Protein AF-A0A7R9MF78-F1 (afdb_monomer_lite)

Radius of gyration: 22.11 Å; chains: 1; bounding box: 46×35×74 Å

Organism: NCBI:txid334625

pLDDT: mean 75.25, std 13.03, range [42.34, 91.62]

Secondary structure (DSSP, 8-state):
-HHHHHHHHHHHHHHHHHHH----S----SHHHHHHHHHTTS-EEEEETT-HHHHHHHS--SHHHHHHHHHPEEES-HHHHHHHHHH-SS-EEE---HHHHHHHHHHH--TT-PPPPS-TTT-S-----PPP--TT-TTHHHHHHHHHHHH-

Sequence (152 aa):
MLVCIVLTASYGGAFYADITRPVELGRIHTLHDLNGAQKEGKITVFGIIGGIYYNMIKESRTGVTQEIGHSMQSVDSFINAISLLKKSAKPLAFILTKEVLAYSLHRYGIRGYYIPDNTVDSIFTLNYVAIPMPNDFPYKHEFNKLYIKMLF

Structure (mmCIF, N/CA/C/O backbone):
data_AF-A0A7R9MF78-F1
#
_entry.id   AF-A0A7R9MF78-F1
#
loop_
_atom_site.group_PDB
_atom_site.id
_atom_site.type_symbol
_atom_site.label_atom_id
_atom_site.label_alt_id
_atom_site.label_comp_id
_atom_site.label_asym_id
_atom_site.label_entity_id
_atom_site.label_seq_id
_atom_site.pdbx_PDB_ins_code
_atom_site.Cartn_x
_atom_site.Cartn_y
_atom_site.Cartn_z
_atom_site.occupancy
_atom_site.B_iso_or_equiv
_atom_site.auth_seq_id
_atom_site.auth_comp_id
_atom_site.auth_asym_id
_atom_site.auth_atom_id
_atom_site.pdbx_PDB_model_num
ATOM 1 N N . MET A 1 1 ? -20.265 -20.133 48.147 1.00 73.62 1 MET A N 1
ATOM 2 C CA . MET A 1 1 ? -19.841 -20.886 46.942 1.00 73.62 1 MET A CA 1
ATOM 3 C C . MET A 1 1 ? -20.547 -20.403 45.678 1.00 73.62 1 MET A C 1
ATOM 5 O O . MET A 1 1 ? -19.856 -19.982 44.763 1.00 73.62 1 MET A O 1
ATOM 9 N N . LEU A 1 2 ? -21.887 -20.376 45.641 1.00 81.94 2 LEU A N 1
ATOM 10 C CA . LEU A 1 2 ? -22.668 -19.941 44.467 1.00 81.94 2 LEU A CA 1
ATOM 11 C C . LEU A 1 2 ? -22.271 -18.543 43.943 1.00 81.94 2 LEU A C 1
ATOM 13 O O . LEU A 1 2 ? -22.071 -18.357 42.750 1.00 81.94 2 LEU A O 1
ATOM 17 N N . VAL A 1 3 ? -22.070 -17.582 44.851 1.00 84.38 3 VAL A N 1
ATOM 18 C CA . VAL A 1 3 ? -21.690 -16.195 44.518 1.00 84.38 3 VAL A CA 1
ATOM 19 C C . VAL A 1 3 ? -20.335 -16.113 43.800 1.00 84.38 3 VAL A C 1
ATOM 21 O O . VAL A 1 3 ? -20.196 -15.370 42.834 1.00 84.38 3 VAL A O 1
ATOM 24 N N . CYS A 1 4 ? -19.348 -16.917 44.212 1.00 80.81 4 CYS A N 1
ATOM 25 C CA . CYS A 1 4 ? -18.036 -16.961 43.559 1.00 80.81 4 CYS A CA 1
ATOM 26 C C . CYS A 1 4 ? -18.128 -17.534 42.141 1.00 80.81 4 CYS A C 1
ATOM 28 O O . CYS A 1 4 ? -17.469 -17.028 41.239 1.00 80.81 4 CYS A O 1
ATOM 30 N N . ILE A 1 5 ? -18.966 -18.552 41.926 1.00 88.06 5 ILE A N 1
ATOM 31 C CA . ILE A 1 5 ? -19.165 -19.156 40.601 1.00 88.06 5 ILE A CA 1
ATOM 32 C C . ILE A 1 5 ? -19.801 -18.140 39.646 1.00 88.06 5 ILE A C 1
ATOM 34 O O . ILE A 1 5 ? -19.308 -17.961 38.536 1.00 88.06 5 ILE A O 1
ATOM 38 N N . VAL A 1 6 ? -20.833 -17.420 40.099 1.00 84.88 6 VAL A N 1
ATOM 39 C CA . VAL A 1 6 ? -21.504 -16.385 39.294 1.00 84.88 6 VAL A CA 1
ATOM 40 C C . VAL A 1 6 ? -20.545 -15.248 38.941 1.00 84.88 6 VAL A C 1
ATOM 42 O O . VAL A 1 6 ? -20.479 -14.850 37.783 1.00 84.88 6 VAL A O 1
ATOM 45 N N . LEU A 1 7 ? -19.745 -14.763 39.896 1.00 86.00 7 LEU A N 1
ATOM 46 C CA . LEU A 1 7 ? -18.753 -13.716 39.627 1.00 86.00 7 LEU A CA 1
ATOM 47 C C . LEU A 1 7 ? -17.686 -14.168 38.624 1.00 86.00 7 LEU A C 1
ATOM 49 O O . LEU A 1 7 ? -17.334 -13.407 37.726 1.00 86.00 7 LEU A O 1
ATOM 53 N N . THR A 1 8 ? -17.211 -15.410 38.737 1.00 86.19 8 THR A N 1
ATOM 54 C CA . THR A 1 8 ? -16.190 -15.957 37.830 1.00 86.19 8 THR A CA 1
ATOM 55 C C . THR A 1 8 ? -16.745 -16.140 36.416 1.00 86.19 8 THR A C 1
ATOM 57 O O . THR A 1 8 ? -16.070 -15.807 35.445 1.00 86.19 8 THR A O 1
ATOM 60 N N . ALA A 1 9 ? -17.993 -16.603 36.288 1.00 84.50 9 ALA A N 1
ATOM 61 C CA . ALA A 1 9 ? -18.673 -16.738 35.002 1.00 84.50 9 ALA A CA 1
ATOM 62 C C . ALA A 1 9 ? -18.919 -15.374 34.337 1.00 84.50 9 ALA A C 1
ATOM 64 O O . ALA A 1 9 ? -18.661 -15.223 33.145 1.00 84.50 9 ALA A O 1
ATOM 65 N N . SER A 1 10 ? -19.342 -14.365 35.104 1.00 84.50 10 SER A N 1
ATOM 66 C CA . SER A 1 10 ? -19.541 -13.001 34.597 1.00 84.50 10 SER A CA 1
ATOM 67 C C . SER A 1 10 ? -18.231 -12.353 34.146 1.00 84.50 10 SER A C 1
ATOM 69 O O . SER A 1 10 ? -18.184 -11.748 33.077 1.00 84.50 10 SER A O 1
ATOM 71 N N . TYR A 1 11 ? -17.152 -12.512 34.920 1.00 87.06 11 TYR A N 1
ATOM 72 C CA . TYR A 1 11 ? -15.836 -11.980 34.556 1.00 87.06 11 TYR A CA 1
ATOM 73 C C . TYR A 1 11 ? -15.251 -12.707 33.342 1.00 87.06 11 TYR A C 1
ATOM 75 O O . TYR A 1 11 ? -14.704 -12.074 32.444 1.00 87.06 11 TYR A O 1
ATOM 83 N N . GLY A 1 12 ? -15.430 -14.030 33.276 1.00 84.31 12 GLY A N 1
ATOM 84 C CA . GLY A 1 12 ? -15.080 -14.831 32.108 1.00 84.31 12 GLY A CA 1
ATOM 85 C C . GLY A 1 12 ? -15.851 -14.390 30.867 1.00 84.31 12 GLY A C 1
ATOM 86 O O . GLY A 1 12 ? -15.242 -14.201 29.824 1.00 84.31 12 GLY A O 1
ATOM 87 N N . GLY A 1 13 ? -17.160 -14.155 30.978 1.00 81.75 13 GLY A N 1
ATOM 88 C CA . GLY A 1 13 ? -17.993 -13.669 29.876 1.00 81.75 13 GLY A CA 1
ATOM 89 C C . GLY A 1 13 ? -17.576 -12.287 29.371 1.00 81.75 13 GLY A C 1
ATOM 90 O O . GLY A 1 13 ? -17.456 -12.097 28.165 1.00 81.75 13 GLY A O 1
ATOM 91 N N . ALA A 1 14 ? -17.290 -11.348 30.278 1.00 80.38 14 ALA A N 1
ATOM 92 C CA . ALA A 1 14 ? -16.783 -10.022 29.920 1.00 80.38 14 ALA A CA 1
ATOM 93 C C . ALA A 1 14 ? -15.402 -10.102 29.251 1.00 80.38 14 ALA A C 1
ATOM 95 O O . ALA A 1 14 ? -15.183 -9.490 28.211 1.00 80.38 14 ALA A O 1
ATOM 96 N N . PHE A 1 15 ? -14.503 -10.926 29.793 1.00 77.69 15 PHE A N 1
ATOM 97 C CA . PHE A 1 15 ? -13.196 -11.171 29.195 1.00 77.69 15 PHE A CA 1
ATOM 98 C C . PHE A 1 15 ? -13.338 -11.795 27.802 1.00 77.69 15 PHE A C 1
ATOM 100 O O . PHE A 1 15 ? -12.789 -11.268 26.845 1.00 77.69 15 PHE A O 1
ATOM 107 N N . TYR A 1 16 ? -14.137 -12.854 27.637 1.00 78.44 16 TYR A N 1
ATOM 108 C CA . TYR A 1 16 ? -14.395 -13.453 26.325 1.00 78.44 16 TYR A CA 1
ATOM 109 C C . TYR A 1 16 ? -15.010 -12.458 25.342 1.00 78.44 16 TYR A C 1
ATOM 111 O O . TYR A 1 16 ? -14.606 -12.453 24.182 1.00 78.44 16 TYR A O 1
ATOM 119 N N . ALA A 1 17 ? -15.929 -11.598 25.778 1.00 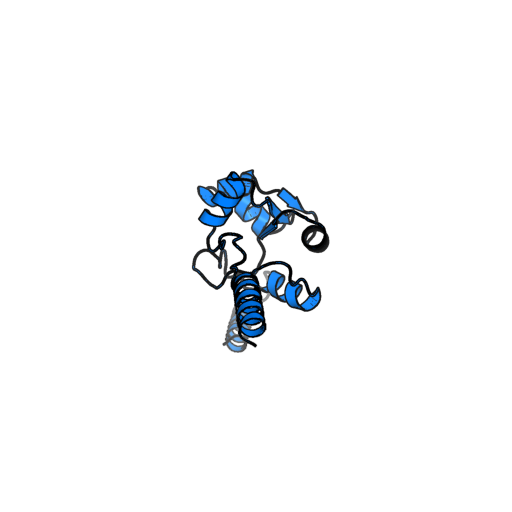75.31 17 ALA A N 1
ATOM 120 C CA . ALA A 1 17 ? -16.484 -10.541 24.938 1.00 75.31 17 ALA A CA 1
ATOM 121 C C . ALA A 1 17 ? -15.405 -9.543 24.485 1.00 75.31 17 ALA A C 1
ATOM 123 O O . ALA A 1 17 ? -15.381 -9.174 23.314 1.00 75.31 17 ALA A O 1
ATOM 124 N N . ASP A 1 18 ? -14.470 -9.173 25.363 1.00 72.12 18 ASP A N 1
ATOM 125 C CA . ASP A 1 18 ? -13.362 -8.276 25.021 1.00 72.12 18 ASP A CA 1
ATOM 126 C C . ASP A 1 18 ? -12.353 -8.918 24.059 1.00 72.12 18 ASP A C 1
ATOM 128 O O . ASP A 1 18 ? -11.901 -8.256 23.125 1.00 72.12 18 ASP A O 1
ATOM 132 N N . ILE A 1 19 ? -12.021 -10.207 24.223 1.00 70.31 19 ILE A N 1
ATOM 133 C CA . ILE A 1 19 ? -11.083 -10.898 23.315 1.00 70.31 19 ILE A CA 1
ATOM 134 C C . ILE A 1 19 ? -11.746 -11.205 21.963 1.00 70.31 19 ILE A C 1
ATOM 136 O O . ILE A 1 19 ? -11.075 -11.248 20.933 1.00 70.31 19 ILE A O 1
ATOM 140 N N . THR A 1 20 ? -13.056 -11.471 21.960 1.00 61.16 20 THR A N 1
ATOM 141 C CA . THR A 1 20 ? -13.805 -11.801 20.736 1.00 61.16 20 THR A CA 1
ATOM 142 C C . THR A 1 20 ? -14.309 -10.579 19.998 1.00 61.16 20 THR A C 1
ATOM 144 O O . THR A 1 20 ? -14.759 -10.739 18.863 1.00 61.16 20 THR A O 1
ATOM 147 N N . ARG A 1 21 ? -14.218 -9.377 20.585 1.00 49.41 21 ARG A N 1
ATOM 148 C CA . ARG A 1 21 ? -14.624 -8.142 19.923 1.00 49.41 21 ARG A CA 1
ATOM 149 C C . ARG A 1 21 ? -13.810 -7.994 18.636 1.00 49.41 21 ARG A C 1
ATOM 151 O O . ARG A 1 21 ? -12.606 -7.728 18.706 1.00 49.41 21 ARG A O 1
ATOM 158 N N . PRO A 1 22 ? -14.421 -8.174 17.451 1.00 48.22 22 PRO A N 1
ATOM 159 C CA . PRO A 1 22 ? -13.704 -7.929 16.218 1.00 48.22 22 PRO A CA 1
ATOM 160 C C . PRO A 1 22 ? -13.303 -6.456 16.230 1.00 48.22 22 PRO A C 1
ATOM 162 O O . PRO A 1 22 ? -14.097 -5.591 16.597 1.00 48.22 22 PRO A O 1
ATOM 165 N N . VAL A 1 23 ? -12.056 -6.154 15.872 1.00 49.91 23 VAL A N 1
ATOM 166 C CA . VAL A 1 23 ? -11.646 -4.766 15.661 1.00 49.91 23 VAL A CA 1
ATOM 167 C C . VAL A 1 23 ? -12.457 -4.262 14.466 1.00 49.91 23 VAL A C 1
ATOM 169 O O . VAL A 1 23 ? -12.116 -4.544 13.322 1.00 49.91 23 VAL A O 1
ATOM 172 N N . GLU A 1 24 ? -13.567 -3.570 14.735 1.00 48.97 24 GLU A N 1
ATOM 173 C CA . GLU A 1 24 ? -14.513 -3.025 13.748 1.00 48.97 24 GLU A CA 1
ATOM 174 C C . GLU A 1 24 ? -13.940 -1.815 12.989 1.00 48.97 24 GLU A C 1
ATOM 176 O O . GLU A 1 24 ? -14.640 -0.859 12.655 1.00 48.97 24 GLU A O 1
ATOM 181 N N . LEU A 1 25 ? -12.653 -1.843 12.651 1.00 51.31 25 LEU A N 1
ATOM 182 C CA . LEU A 1 25 ? -12.217 -1.156 11.446 1.00 51.31 25 LEU A CA 1
ATOM 183 C C . LEU A 1 25 ? -12.734 -2.027 10.306 1.00 51.31 25 LEU A C 1
ATOM 185 O O . LEU A 1 25 ? -12.070 -2.992 9.931 1.00 51.31 25 LEU A O 1
ATOM 189 N N . GLY A 1 26 ? -13.973 -1.750 9.872 1.00 55.62 26 GLY A N 1
ATOM 190 C CA . GLY A 1 26 ? -14.675 -2.470 8.807 1.00 55.62 26 GLY A CA 1
ATOM 191 C C . GLY A 1 26 ? -13.677 -2.902 7.745 1.00 55.62 26 GLY A C 1
ATOM 192 O O . GLY A 1 26 ? -12.933 -2.068 7.235 1.00 55.62 26 GLY A O 1
ATOM 193 N N . ARG A 1 27 ? -13.547 -4.217 7.551 1.00 62.00 27 ARG A N 1
ATOM 194 C CA . ARG A 1 27 ? -12.403 -4.786 6.844 1.00 62.00 27 ARG A CA 1
ATOM 195 C C . ARG A 1 27 ? -12.334 -4.192 5.437 1.00 62.00 27 ARG A C 1
ATOM 197 O O . ARG A 1 27 ? -13.177 -4.489 4.599 1.00 62.00 27 ARG A O 1
ATOM 204 N N . ILE A 1 28 ? -11.339 -3.345 5.192 1.00 70.44 28 ILE A N 1
ATOM 205 C CA . ILE A 1 28 ? -11.106 -2.775 3.868 1.00 70.44 28 ILE A CA 1
ATOM 206 C C . ILE A 1 28 ? -10.432 -3.854 3.035 1.00 70.44 28 ILE A C 1
ATOM 208 O O . ILE A 1 28 ? -9.246 -4.144 3.210 1.00 70.44 28 ILE A O 1
ATOM 212 N N . HIS A 1 29 ? -11.219 -4.477 2.167 1.00 69.62 29 HIS A N 1
ATOM 213 C CA . HIS A 1 29 ? -10.762 -5.541 1.278 1.00 69.62 29 HIS A CA 1
ATOM 214 C C . HIS A 1 29 ? -10.656 -5.077 -0.172 1.00 69.62 29 HIS A C 1
ATOM 216 O O . HIS A 1 29 ? -9.899 -5.667 -0.945 1.00 69.62 29 HIS A O 1
ATOM 222 N N . THR A 1 30 ? -11.391 -4.023 -0.529 1.00 76.25 30 THR A N 1
ATOM 223 C CA . THR A 1 30 ? -11.451 -3.469 -1.882 1.00 76.25 30 THR A CA 1
ATOM 224 C C . THR A 1 30 ? -11.159 -1.968 -1.886 1.00 76.25 30 THR A C 1
ATOM 226 O O . THR A 1 30 ? -11.219 -1.284 -0.860 1.00 76.25 30 THR A O 1
ATOM 229 N N . LEU A 1 31 ? -10.878 -1.420 -3.068 1.00 78.31 31 LEU A N 1
ATOM 230 C CA . LEU A 1 31 ? -10.736 0.030 -3.249 1.00 78.31 31 LEU A CA 1
ATOM 231 C C . LEU A 1 31 ? -12.056 0.773 -3.062 1.00 78.31 31 LEU A C 1
ATOM 233 O O . LEU A 1 31 ? -12.050 1.933 -2.662 1.00 78.31 31 LEU A O 1
ATOM 237 N N . HIS A 1 32 ? -13.184 0.113 -3.325 1.00 82.06 32 HIS A N 1
ATOM 238 C CA . HIS A 1 32 ? -14.501 0.670 -3.040 1.00 82.06 32 HIS A CA 1
ATOM 239 C C . HIS A 1 32 ? -14.688 0.888 -1.536 1.00 82.06 32 HIS A C 1
ATOM 241 O O . HIS A 1 32 ? -15.094 1.980 -1.136 1.00 82.06 32 HIS A O 1
ATOM 247 N N . ASP A 1 33 ? -14.311 -0.094 -0.712 1.00 78.38 33 ASP A N 1
ATOM 248 C CA . ASP A 1 33 ? -14.367 0.028 0.751 1.00 78.38 33 ASP A CA 1
ATOM 249 C C . ASP A 1 33 ? -13.421 1.124 1.245 1.00 78.38 33 ASP A C 1
ATOM 251 O O . ASP A 1 33 ? -13.784 1.928 2.104 1.00 78.38 33 ASP A O 1
ATOM 255 N N . LEU A 1 34 ? -12.216 1.190 0.663 1.00 82.50 34 LEU A N 1
ATOM 256 C CA . LEU A 1 34 ? -11.229 2.216 0.991 1.00 82.50 34 LEU A CA 1
ATOM 257 C C . LEU A 1 34 ? -11.760 3.620 0.681 1.00 82.50 34 LEU A C 1
ATOM 259 O O . LEU A 1 34 ? -11.669 4.511 1.523 1.00 82.50 34 LEU A O 1
ATOM 263 N N . ASN A 1 35 ? -12.342 3.809 -0.502 1.00 85.25 35 ASN A N 1
ATOM 264 C CA . ASN A 1 35 ? -12.933 5.076 -0.919 1.00 85.25 35 ASN A CA 1
ATOM 265 C C . ASN A 1 35 ? -14.137 5.458 -0.045 1.00 85.25 35 ASN A C 1
ATOM 267 O O . ASN A 1 35 ? -14.263 6.613 0.355 1.00 85.25 35 ASN A O 1
ATOM 271 N N . GLY A 1 36 ? -14.993 4.495 0.309 1.00 84.56 36 GLY A N 1
ATOM 272 C CA . GLY A 1 36 ? -16.095 4.712 1.250 1.00 84.56 36 GLY A CA 1
ATOM 273 C C . GLY A 1 36 ? -15.589 5.189 2.612 1.00 84.56 36 GLY A C 1
ATOM 274 O O . GLY A 1 36 ? -15.981 6.256 3.086 1.00 84.56 36 GLY A O 1
ATOM 275 N N . ALA A 1 37 ? -14.629 4.466 3.194 1.00 81.62 37 ALA A N 1
ATOM 276 C CA . ALA A 1 37 ? -14.021 4.826 4.473 1.00 81.62 37 ALA A CA 1
ATOM 277 C C . ALA A 1 37 ? -13.289 6.181 4.428 1.00 81.62 37 ALA A C 1
ATOM 279 O O . ALA A 1 37 ? -13.264 6.912 5.424 1.00 81.62 37 ALA A O 1
ATOM 280 N N . GLN A 1 38 ? -12.715 6.538 3.278 1.00 85.00 38 GLN A N 1
ATOM 281 C CA . GLN A 1 38 ? -12.077 7.832 3.058 1.00 85.00 38 GLN A CA 1
ATOM 282 C C . GLN A 1 38 ? -13.099 8.973 2.977 1.00 85.00 38 GLN A C 1
ATOM 284 O O . GLN A 1 38 ? -12.918 9.994 3.641 1.00 85.00 38 GLN A O 1
ATOM 289 N N . LYS A 1 39 ? -14.196 8.800 2.226 1.00 87.50 39 LYS A N 1
ATOM 290 C CA . LYS A 1 39 ? -15.292 9.784 2.132 1.00 87.50 39 LYS A CA 1
ATOM 291 C C . LYS A 1 39 ? -15.974 10.021 3.479 1.00 87.50 39 LYS A C 1
ATOM 293 O O . LYS A 1 39 ? -16.350 11.147 3.787 1.00 87.50 39 LYS A O 1
ATOM 298 N N . GLU A 1 40 ? -16.076 8.983 4.302 1.00 87.12 40 GLU A N 1
ATOM 299 C CA . GLU A 1 40 ? -16.591 9.068 5.673 1.00 87.12 40 GLU A CA 1
ATOM 300 C C . GLU A 1 40 ? -15.594 9.700 6.664 1.00 87.12 40 GLU A C 1
ATOM 302 O O . GLU A 1 40 ? -15.914 9.873 7.840 1.00 87.12 40 GLU A O 1
ATOM 307 N N . GLY A 1 41 ? -14.372 10.026 6.227 1.00 83.44 41 GLY A N 1
ATOM 308 C CA . GLY A 1 41 ? -13.330 10.599 7.080 1.00 83.44 41 GLY A CA 1
ATOM 309 C C . GLY A 1 41 ? -12.778 9.628 8.130 1.00 83.44 41 GLY A C 1
ATOM 310 O O . GLY A 1 41 ? -12.106 10.063 9.071 1.00 83.44 41 GLY A O 1
ATOM 311 N N . LYS A 1 42 ? -13.052 8.323 7.985 1.00 82.44 42 LYS A N 1
ATOM 312 C CA . LYS A 1 42 ? -12.569 7.267 8.886 1.00 82.44 42 LYS A CA 1
ATOM 313 C C . LYS A 1 42 ? -11.101 6.936 8.638 1.00 82.44 42 LYS A C 1
ATOM 315 O O . LYS A 1 42 ? -10.401 6.587 9.587 1.00 82.44 42 LYS A O 1
ATOM 320 N N . ILE A 1 43 ? -10.640 7.053 7.388 1.00 83.94 43 ILE A N 1
ATOM 321 C CA . ILE A 1 43 ? -9.260 6.753 6.981 1.00 83.94 43 ILE A CA 1
ATOM 322 C C . ILE A 1 43 ? -8.697 7.860 6.095 1.00 83.94 43 ILE A C 1
ATOM 324 O O . ILE A 1 43 ? -9.374 8.356 5.197 1.00 83.94 43 ILE A O 1
ATOM 328 N N . THR A 1 44 ? -7.424 8.193 6.303 1.00 85.44 44 THR A N 1
ATOM 329 C CA . THR A 1 44 ? -6.660 9.029 5.369 1.00 85.44 44 THR A CA 1
ATOM 330 C C . THR A 1 44 ? -5.739 8.159 4.520 1.00 85.44 44 THR A C 1
ATOM 332 O O . THR A 1 44 ? -4.940 7.387 5.056 1.00 85.44 44 THR A O 1
ATOM 335 N N . VAL A 1 45 ? -5.835 8.299 3.196 1.00 88.38 45 VAL A N 1
ATOM 336 C CA . VAL A 1 45 ? -4.988 7.580 2.236 1.00 88.38 45 VAL A CA 1
ATOM 337 C C . VAL A 1 45 ? -3.751 8.408 1.907 1.00 88.38 45 VAL A C 1
ATOM 339 O O . VAL A 1 45 ? -3.852 9.594 1.585 1.00 88.38 45 VAL A O 1
ATOM 342 N N . PHE A 1 46 ? -2.591 7.763 1.949 1.00 89.12 46 PHE A N 1
ATOM 343 C CA . PHE A 1 46 ? -1.298 8.344 1.628 1.00 89.12 46 PHE A CA 1
ATOM 344 C C . PHE A 1 46 ? -0.607 7.591 0.490 1.00 89.12 46 PHE A C 1
ATOM 346 O O . PHE A 1 46 ? -0.644 6.360 0.415 1.00 89.12 46 PHE A O 1
ATOM 353 N N . GLY A 1 47 ? 0.109 8.336 -0.348 1.00 87.00 47 GLY A N 1
ATOM 354 C CA . GLY A 1 47 ? 1.054 7.782 -1.313 1.00 87.00 47 GLY A CA 1
ATOM 355 C C . GLY A 1 47 ? 2.384 8.532 -1.293 1.00 87.00 47 GLY A C 1
ATOM 356 O O . GLY A 1 47 ? 2.471 9.674 -0.839 1.00 87.00 47 GLY A O 1
ATOM 357 N N . ILE A 1 48 ? 3.439 7.863 -1.752 1.00 89.88 48 ILE A N 1
ATOM 358 C CA . ILE A 1 48 ? 4.794 8.422 -1.758 1.00 89.88 48 ILE A CA 1
ATOM 359 C C . ILE A 1 48 ? 4.986 9.271 -3.013 1.00 89.88 48 ILE A C 1
ATOM 361 O O . ILE A 1 48 ? 4.761 8.777 -4.117 1.00 89.88 48 ILE A O 1
ATOM 365 N N . ILE A 1 49 ? 5.423 10.522 -2.852 1.00 88.25 49 ILE A N 1
ATOM 366 C CA . ILE A 1 49 ? 5.678 11.437 -3.974 1.00 88.25 49 ILE A CA 1
ATOM 367 C C . ILE A 1 49 ? 6.694 10.809 -4.931 1.00 88.25 49 ILE A C 1
ATOM 369 O O . ILE A 1 49 ? 7.731 10.305 -4.507 1.00 88.25 49 ILE A O 1
ATOM 373 N N . GLY A 1 50 ? 6.383 10.820 -6.229 1.00 84.31 50 GLY A N 1
ATOM 374 C CA . GLY A 1 50 ? 7.226 10.208 -7.260 1.00 84.31 50 GLY A CA 1
ATOM 375 C C . GLY A 1 50 ? 7.198 8.675 -7.276 1.00 84.31 50 GLY A C 1
ATOM 376 O O . GLY A 1 50 ? 7.847 8.063 -8.121 1.00 84.31 50 GLY A O 1
ATOM 377 N N . GLY A 1 51 ? 6.439 8.035 -6.381 1.00 82.94 51 GLY A N 1
ATOM 378 C CA . GLY A 1 51 ? 6.199 6.599 -6.414 1.00 82.94 51 GLY A CA 1
ATOM 379 C C . GLY A 1 51 ? 5.260 6.212 -7.556 1.00 82.94 51 GLY A C 1
ATOM 380 O O . GLY A 1 51 ? 4.276 6.902 -7.823 1.00 82.94 51 GLY A O 1
ATOM 381 N N . ILE A 1 52 ? 5.522 5.062 -8.185 1.00 84.12 52 ILE A N 1
ATOM 382 C CA . ILE A 1 52 ? 4.731 4.544 -9.317 1.00 84.12 52 ILE A CA 1
ATOM 383 C C . ILE A 1 52 ? 3.234 4.508 -8.975 1.00 84.12 52 ILE A C 1
ATOM 385 O O . ILE A 1 52 ? 2.419 5.001 -9.742 1.00 84.12 52 ILE A O 1
ATOM 389 N N . TYR A 1 53 ? 2.873 4.000 -7.794 1.00 82.62 53 TYR A N 1
ATOM 390 C CA . TYR A 1 53 ? 1.478 3.911 -7.351 1.00 82.62 53 TYR A CA 1
ATOM 391 C C . TYR A 1 53 ? 0.823 5.261 -7.088 1.00 82.62 53 TYR A C 1
ATOM 393 O O . TYR A 1 53 ? -0.356 5.435 -7.382 1.00 82.62 53 TYR A O 1
ATOM 401 N N . TYR A 1 54 ? 1.578 6.221 -6.551 1.00 87.56 54 TYR A N 1
ATOM 402 C CA . TYR A 1 54 ? 1.061 7.564 -6.320 1.00 87.56 54 TYR A CA 1
ATOM 403 C C . TYR A 1 54 ? 0.684 8.219 -7.651 1.00 87.56 54 TYR A C 1
ATOM 405 O O . TYR A 1 54 ? -0.439 8.698 -7.797 1.00 87.56 54 TYR A O 1
ATOM 413 N N . ASN A 1 55 ? 1.588 8.158 -8.634 1.00 88.06 55 ASN A N 1
ATOM 414 C CA . ASN A 1 55 ? 1.345 8.698 -9.971 1.00 88.06 55 ASN A CA 1
ATOM 415 C C . ASN A 1 55 ? 0.214 7.938 -10.671 1.00 88.06 55 ASN A C 1
ATOM 417 O O . ASN A 1 55 ? -0.729 8.556 -11.147 1.00 88.06 55 ASN A O 1
ATOM 421 N N . MET A 1 56 ? 0.242 6.602 -10.641 1.00 85.62 56 MET A N 1
ATOM 422 C CA . MET A 1 56 ? -0.769 5.760 -11.286 1.00 85.62 56 MET A CA 1
ATOM 423 C C . MET A 1 56 ? -2.183 6.045 -10.773 1.00 85.62 56 MET A C 1
ATOM 425 O O . MET A 1 56 ? -3.123 6.089 -11.559 1.00 85.62 56 MET A O 1
ATOM 429 N N . ILE A 1 57 ? -2.348 6.267 -9.466 1.00 87.00 57 ILE A N 1
ATOM 430 C CA . ILE A 1 57 ? -3.653 6.584 -8.872 1.00 87.00 57 ILE A CA 1
ATOM 431 C C . ILE A 1 57 ? -4.055 8.032 -9.167 1.00 87.00 57 ILE A C 1
ATOM 433 O O . ILE A 1 57 ? -5.213 8.278 -9.493 1.00 87.00 57 ILE A O 1
ATOM 437 N N . LYS A 1 58 ? -3.117 8.987 -9.099 1.00 87.50 58 LYS A N 1
ATOM 438 C CA . LYS A 1 58 ? -3.379 10.402 -9.423 1.00 87.50 58 LYS A CA 1
ATOM 439 C C . LYS A 1 58 ? -3.745 10.621 -10.893 1.00 87.50 58 LYS A C 1
ATOM 441 O O . LYS A 1 58 ? -4.563 11.488 -11.182 1.00 87.50 58 LYS A O 1
ATOM 446 N N . GLU A 1 59 ? -3.146 9.859 -11.800 1.00 88.88 59 GLU A N 1
ATOM 447 C CA . GLU A 1 59 ? -3.372 9.944 -13.250 1.00 88.88 59 GLU A CA 1
ATOM 448 C C . GLU A 1 59 ? -4.530 9.054 -13.724 1.00 88.88 59 GLU A C 1
ATOM 450 O O . GLU A 1 59 ? -4.964 9.139 -14.877 1.00 88.88 59 GLU A O 1
ATOM 455 N N . SER A 1 60 ? -5.045 8.198 -12.839 1.00 85.94 60 SER A N 1
ATOM 456 C CA . SER A 1 60 ? -6.139 7.291 -13.147 1.00 85.94 60 SER A CA 1
ATOM 457 C C . SER A 1 60 ? -7.412 8.053 -13.525 1.00 85.94 60 SER A C 1
ATOM 459 O O . SER A 1 60 ? -7.818 8.999 -12.853 1.00 85.94 60 SER A O 1
ATOM 461 N N . ARG A 1 61 ? -8.078 7.596 -14.592 1.00 84.81 61 ARG A N 1
ATOM 462 C CA . ARG A 1 61 ? -9.385 8.111 -15.049 1.00 84.81 61 ARG A CA 1
ATOM 463 C C . ARG A 1 61 ? -10.547 7.181 -14.702 1.00 84.81 61 ARG A C 1
ATOM 465 O O . ARG A 1 61 ? -11.664 7.385 -15.169 1.00 84.81 61 ARG A O 1
ATOM 472 N N . THR A 1 62 ? -10.284 6.115 -13.951 1.00 76.25 62 THR A N 1
ATOM 473 C CA . THR A 1 62 ? -11.310 5.155 -13.539 1.00 76.25 62 THR A CA 1
ATOM 474 C C . THR A 1 62 ? -11.931 5.616 -12.222 1.00 76.25 62 THR A C 1
ATOM 476 O O . THR A 1 62 ? -11.213 5.988 -11.302 1.00 76.25 62 THR A O 1
ATOM 479 N N . GLY A 1 63 ? -13.266 5.623 -12.134 1.00 84.38 63 GLY A N 1
ATOM 480 C CA . GLY A 1 63 ? -14.025 6.387 -11.128 1.00 84.38 63 GLY A CA 1
ATOM 481 C C . GLY A 1 63 ? -13.472 6.346 -9.696 1.00 84.38 63 GLY A C 1
ATOM 482 O O . GLY A 1 63 ? -13.042 7.369 -9.176 1.00 84.38 63 GLY A O 1
ATOM 483 N N . VAL A 1 64 ? -13.429 5.169 -9.063 1.00 83.88 64 VAL A N 1
ATOM 484 C CA . VAL A 1 64 ? -13.015 5.038 -7.649 1.00 83.88 64 VAL A CA 1
ATOM 485 C C . VAL A 1 64 ? -11.557 5.424 -7.421 1.00 83.88 64 VAL A C 1
ATOM 487 O O . VAL A 1 64 ? -11.229 6.081 -6.439 1.00 83.88 64 VAL A O 1
ATOM 490 N N . THR A 1 65 ? -10.665 5.031 -8.323 1.00 84.75 65 THR A N 1
ATOM 491 C CA . THR A 1 65 ? -9.230 5.302 -8.192 1.00 84.75 65 THR A CA 1
ATOM 492 C C . THR A 1 65 ? -8.922 6.773 -8.428 1.00 84.75 65 THR A C 1
ATOM 494 O O . THR A 1 65 ? -8.064 7.320 -7.741 1.00 84.75 65 THR A O 1
ATOM 497 N N . GLN A 1 66 ? -9.666 7.435 -9.317 1.00 88.31 66 GLN A N 1
ATOM 498 C CA . GLN A 1 66 ? -9.606 8.881 -9.496 1.00 88.31 66 GLN A CA 1
ATOM 499 C C . GLN A 1 66 ? -10.062 9.619 -8.225 1.00 88.31 66 GLN A C 1
ATOM 501 O O . GLN A 1 66 ? -9.400 10.557 -7.780 1.00 88.31 66 GLN A O 1
ATOM 506 N N . GLU A 1 67 ? -11.163 9.189 -7.604 1.00 88.38 67 GLU A N 1
ATOM 507 C CA . GLU A 1 67 ? -11.666 9.784 -6.357 1.00 88.38 67 GLU A CA 1
ATOM 508 C C . GLU A 1 67 ? -10.680 9.621 -5.189 1.00 88.38 67 GLU A C 1
ATOM 510 O O . GLU A 1 67 ? -10.383 10.596 -4.484 1.00 88.38 67 GLU A O 1
ATOM 515 N N . ILE A 1 68 ? -10.111 8.419 -5.031 1.00 87.69 68 ILE A N 1
ATOM 516 C CA . ILE A 1 68 ? -9.020 8.165 -4.079 1.00 87.69 68 ILE A CA 1
ATOM 517 C C . ILE A 1 68 ? -7.838 9.075 -4.416 1.00 87.69 68 ILE A C 1
ATOM 519 O O . ILE A 1 68 ? -7.302 9.741 -3.536 1.00 87.69 68 ILE A O 1
ATOM 523 N N . GLY A 1 69 ? -7.458 9.171 -5.691 1.00 88.38 69 GLY A N 1
ATOM 524 C CA . GLY A 1 69 ? -6.371 10.025 -6.157 1.00 88.38 69 GLY A CA 1
ATOM 525 C C . GLY A 1 69 ? -6.562 11.489 -5.783 1.00 88.38 69 GLY A C 1
ATOM 526 O O . GLY A 1 69 ? -5.632 12.109 -5.268 1.00 88.38 69 GLY A O 1
ATOM 527 N N . HIS A 1 70 ? -7.755 12.053 -5.958 1.00 90.31 70 HIS A N 1
ATOM 528 C CA . HIS A 1 70 ? -8.034 13.446 -5.597 1.00 90.31 70 HIS A CA 1
ATOM 529 C C . HIS A 1 70 ? -7.890 13.719 -4.098 1.00 90.31 70 HIS A C 1
ATOM 531 O O . HIS A 1 70 ? -7.389 14.776 -3.714 1.00 90.31 70 HIS A O 1
ATOM 537 N N . SER A 1 71 ? -8.273 12.758 -3.264 1.00 89.56 71 SER A N 1
ATOM 538 C CA . SER A 1 71 ? -8.281 12.884 -1.804 1.00 89.56 71 SER A CA 1
ATOM 539 C C . SER A 1 71 ? -7.026 12.313 -1.124 1.00 89.56 71 SER A C 1
ATOM 541 O O . SER A 1 71 ? -6.827 12.505 0.077 1.00 89.56 71 SER A O 1
ATOM 543 N N . MET A 1 72 ? -6.158 11.637 -1.882 1.00 90.38 72 MET A N 1
ATOM 544 C CA . MET A 1 72 ? -4.904 11.059 -1.407 1.00 90.38 72 MET A CA 1
ATOM 545 C C . MET A 1 72 ? -3.886 12.148 -1.068 1.00 90.38 72 MET A C 1
ATOM 547 O O . MET A 1 72 ? -3.552 13.011 -1.894 1.00 90.38 72 MET A O 1
ATOM 551 N N . GLN A 1 73 ? -3.346 12.043 0.143 1.00 91.62 73 GLN A N 1
ATOM 552 C CA . GLN A 1 73 ? -2.266 12.880 0.643 1.00 91.62 73 GLN A CA 1
ATOM 553 C C . GLN A 1 73 ? -0.904 12.316 0.236 1.00 91.62 73 GLN A C 1
ATOM 555 O O . GLN A 1 73 ? -0.737 11.126 -0.036 1.00 91.62 73 GLN A O 1
ATOM 560 N N . SER A 1 74 ? 0.086 13.192 0.176 1.00 91.38 74 SER A N 1
ATOM 561 C CA . SER A 1 74 ? 1.439 12.851 -0.236 1.00 91.38 74 SER A CA 1
ATOM 562 C C . SER A 1 74 ? 2.389 12.753 0.951 1.00 91.38 74 SER A C 1
ATOM 564 O O . SER A 1 74 ? 2.283 13.527 1.901 1.00 91.38 74 SER A O 1
ATOM 566 N N . VAL A 1 75 ? 3.350 11.836 0.867 1.00 91.44 75 VAL A N 1
ATOM 567 C CA . VAL A 1 75 ? 4.467 11.715 1.812 1.00 91.44 75 VAL A CA 1
ATOM 568 C C . VAL A 1 75 ? 5.777 11.654 1.037 1.00 91.44 75 VAL A C 1
ATOM 570 O O . VAL A 1 75 ? 5.860 10.982 0.013 1.00 91.44 75 VAL A O 1
ATOM 573 N N . ASP A 1 76 ? 6.816 12.318 1.538 1.00 90.25 76 ASP A N 1
ATOM 574 C CA . ASP A 1 76 ? 8.097 12.424 0.823 1.00 90.25 76 ASP A CA 1
ATOM 575 C C . ASP A 1 76 ? 8.852 11.095 0.734 1.00 90.25 76 ASP A C 1
ATOM 577 O O . ASP A 1 76 ? 9.590 10.844 -0.213 1.00 90.25 76 ASP A O 1
ATOM 581 N N . SER A 1 77 ? 8.713 10.239 1.748 1.00 87.94 77 SER A N 1
ATOM 582 C CA . SER A 1 77 ? 9.466 8.993 1.825 1.00 87.94 77 SER A CA 1
ATOM 583 C C . SER A 1 77 ? 8.729 7.898 2.580 1.00 87.94 77 SER A C 1
ATOM 585 O O . SER A 1 77 ? 7.878 8.141 3.440 1.00 87.94 77 SER A O 1
ATOM 587 N N . PHE A 1 78 ? 9.135 6.661 2.311 1.00 83.81 78 PHE A N 1
ATOM 588 C CA . PHE A 1 78 ? 8.640 5.491 3.026 1.00 83.81 78 PHE A CA 1
ATOM 589 C C . PHE A 1 78 ? 8.958 5.525 4.532 1.00 83.81 78 PHE A C 1
ATOM 591 O O . PHE A 1 78 ? 8.159 5.090 5.359 1.00 83.81 78 PHE A O 1
ATOM 598 N N . ILE A 1 79 ? 10.103 6.094 4.916 1.00 85.31 79 ILE A N 1
ATOM 599 C CA . ILE A 1 79 ? 10.495 6.234 6.327 1.00 85.31 79 ILE A CA 1
ATOM 600 C C . ILE A 1 79 ? 9.555 7.210 7.049 1.00 85.31 79 ILE A C 1
ATOM 602 O O . ILE A 1 79 ? 9.129 6.955 8.182 1.00 85.31 79 ILE A O 1
ATOM 606 N N . ASN A 1 80 ? 9.176 8.299 6.378 1.00 86.88 80 ASN A N 1
ATOM 607 C CA . ASN A 1 80 ? 8.202 9.252 6.904 1.00 86.88 80 ASN A CA 1
ATOM 608 C C . ASN A 1 80 ? 6.811 8.614 7.002 1.00 86.88 80 ASN A C 1
ATOM 610 O O . ASN A 1 80 ? 6.141 8.782 8.018 1.00 86.88 80 ASN A O 1
ATOM 614 N N . ALA A 1 81 ? 6.419 7.802 6.015 1.00 83.62 81 ALA A N 1
ATOM 615 C CA . ALA A 1 81 ? 5.172 7.036 6.043 1.00 83.62 81 ALA A CA 1
ATOM 616 C C . ALA A 1 81 ? 5.096 6.098 7.262 1.00 83.62 81 ALA A C 1
ATOM 618 O O . ALA A 1 81 ? 4.114 6.106 8.004 1.00 83.62 81 ALA A O 1
ATOM 619 N N . ILE A 1 82 ? 6.171 5.359 7.543 1.00 82.19 82 ILE A N 1
ATOM 620 C CA . ILE A 1 82 ? 6.276 4.519 8.745 1.00 82.19 82 ILE A CA 1
ATOM 621 C C . ILE A 1 82 ? 6.187 5.353 10.027 1.00 82.19 82 ILE A C 1
ATOM 623 O O . ILE A 1 82 ? 5.539 4.954 10.997 1.00 82.19 82 ILE A O 1
ATOM 627 N N . SER A 1 83 ? 6.843 6.511 10.051 1.00 84.94 83 SER A N 1
ATOM 628 C CA . SER A 1 83 ? 6.811 7.403 11.211 1.00 84.94 83 SER A CA 1
ATOM 629 C C . SER A 1 83 ? 5.402 7.941 11.473 1.00 84.94 83 SER A C 1
ATOM 631 O O . SER A 1 83 ? 5.000 8.041 12.633 1.00 84.94 83 SER A O 1
ATOM 633 N N . LEU A 1 84 ? 4.636 8.226 10.415 1.00 83.56 84 LEU A N 1
ATOM 634 C CA . LEU A 1 84 ? 3.226 8.610 10.497 1.00 83.56 84 LEU A CA 1
ATOM 635 C C . LEU A 1 84 ? 2.362 7.463 11.027 1.00 83.56 84 LEU A C 1
ATOM 637 O O . LEU A 1 84 ? 1.579 7.688 11.947 1.00 83.56 84 LEU A O 1
ATOM 641 N N . LEU A 1 85 ? 2.559 6.233 10.536 1.00 76.88 85 LEU A N 1
ATOM 642 C CA . LEU A 1 85 ? 1.844 5.048 11.034 1.00 76.88 85 LEU A CA 1
ATOM 643 C C . LEU A 1 85 ? 2.013 4.847 12.541 1.00 76.88 85 LEU A C 1
ATO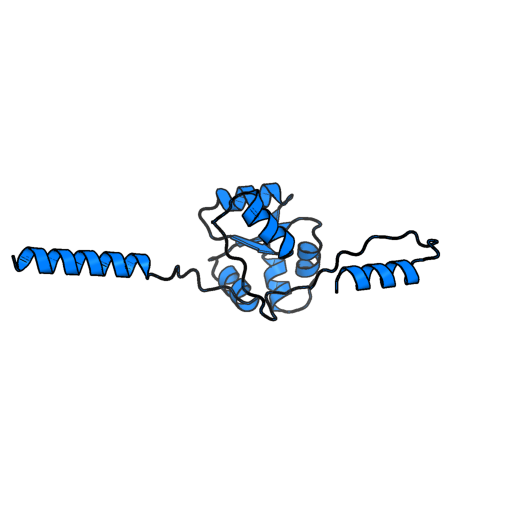M 645 O O . LEU A 1 85 ? 1.065 4.483 13.225 1.00 76.88 85 LEU A O 1
ATOM 649 N N . LYS A 1 86 ? 3.214 5.097 13.070 1.00 77.38 86 LYS A N 1
ATOM 650 C CA . LYS A 1 86 ? 3.498 4.929 14.504 1.00 77.38 86 LYS A CA 1
ATOM 651 C C . LYS A 1 86 ? 2.913 6.035 15.381 1.00 77.38 86 LYS A C 1
ATOM 653 O O . LYS A 1 86 ? 2.679 5.799 16.561 1.00 77.38 86 LYS A O 1
ATOM 658 N N . LYS A 1 87 ? 2.751 7.245 14.841 1.00 81.62 87 LYS A N 1
ATOM 659 C CA . LYS A 1 87 ? 2.350 8.439 15.605 1.00 81.62 87 LYS A CA 1
ATOM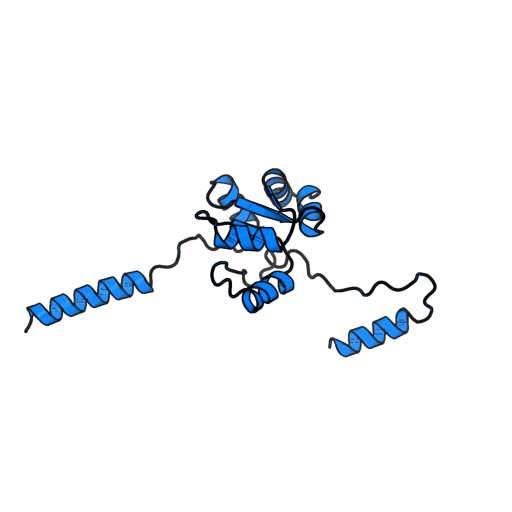 660 C C . LYS A 1 87 ? 0.872 8.793 15.448 1.00 81.62 87 LYS A C 1
ATOM 662 O O . LYS A 1 87 ? 0.349 9.553 16.257 1.00 81.62 87 LYS A O 1
ATOM 667 N N . SER A 1 88 ? 0.218 8.307 14.397 1.00 75.94 88 SER A N 1
ATOM 668 C CA . SER A 1 88 ? -1.159 8.679 14.092 1.00 75.94 88 SER A CA 1
ATOM 669 C C . SER A 1 88 ? -2.142 8.004 15.044 1.00 75.94 88 SER A C 1
ATOM 671 O O . SER A 1 88 ? -2.159 6.786 15.174 1.00 75.94 88 SER A O 1
ATOM 673 N N . ALA A 1 89 ? -3.012 8.807 15.658 1.00 73.50 89 ALA A N 1
ATOM 674 C CA . ALA A 1 89 ? -4.178 8.317 16.392 1.00 73.50 89 ALA A CA 1
ATOM 675 C C . ALA A 1 89 ? -5.336 7.916 15.456 1.00 73.50 89 ALA A C 1
ATOM 677 O O . ALA A 1 89 ? -6.263 7.231 15.879 1.00 73.50 89 ALA A O 1
ATOM 678 N N . LYS A 1 90 ? -5.299 8.359 14.190 1.00 74.94 90 LYS A N 1
ATOM 679 C CA . LYS A 1 90 ? -6.294 8.012 13.167 1.00 74.94 90 LYS A CA 1
ATOM 680 C C . LYS A 1 90 ? -5.796 6.866 12.281 1.00 74.94 90 LYS A C 1
ATOM 682 O O . LYS A 1 90 ? -4.597 6.837 11.981 1.00 74.94 90 LYS A O 1
ATOM 687 N N . PRO A 1 91 ? -6.685 5.978 11.806 1.00 78.06 91 PRO A N 1
ATOM 688 C CA . PRO A 1 91 ? -6.309 4.944 10.853 1.00 78.06 91 PRO A CA 1
ATOM 689 C C . PRO A 1 91 ? -5.788 5.561 9.549 1.00 78.06 91 PRO A C 1
ATOM 691 O O . PRO A 1 91 ? -6.389 6.484 8.994 1.00 78.06 91 PRO A O 1
ATOM 694 N N . LEU A 1 92 ? -4.658 5.045 9.067 1.00 82.38 92 LEU A N 1
ATOM 695 C CA . LEU A 1 92 ? -4.024 5.476 7.825 1.00 82.38 92 LEU A CA 1
ATOM 696 C C . LEU A 1 92 ? -3.950 4.308 6.845 1.00 82.38 92 LEU A C 1
ATOM 698 O O . LEU A 1 92 ? -3.711 3.172 7.256 1.00 82.38 92 LEU A O 1
ATOM 702 N N . ALA A 1 93 ? -4.085 4.602 5.556 1.00 83.81 93 ALA A N 1
ATOM 703 C CA . ALA A 1 93 ? -3.859 3.642 4.484 1.00 83.81 93 ALA A CA 1
ATOM 704 C C . ALA A 1 93 ? -2.701 4.100 3.594 1.00 83.81 93 ALA A C 1
ATOM 706 O O . ALA A 1 93 ? -2.591 5.280 3.266 1.00 83.81 93 ALA A O 1
ATOM 707 N N . PHE A 1 94 ? -1.855 3.155 3.187 1.00 83.38 94 PHE A N 1
ATOM 708 C CA . PHE A 1 94 ? -0.746 3.385 2.263 1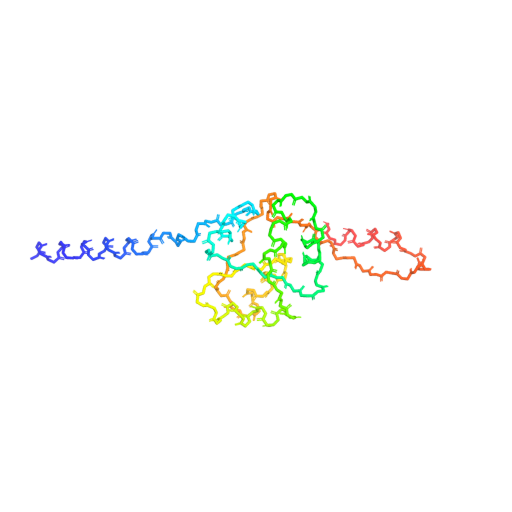.00 83.38 94 PHE A CA 1
ATOM 709 C C . PHE A 1 94 ? -0.874 2.442 1.079 1.00 83.38 94 PHE A C 1
ATOM 711 O O . PHE A 1 94 ? -1.100 1.248 1.269 1.00 83.38 94 PHE A O 1
ATOM 718 N N . ILE A 1 95 ? -0.692 2.972 -0.129 1.00 80.75 95 ILE A N 1
ATOM 719 C CA . ILE A 1 95 ? -0.764 2.171 -1.353 1.00 80.75 95 ILE A CA 1
ATOM 720 C C . ILE A 1 95 ? 0.650 1.950 -1.890 1.00 80.75 95 ILE A C 1
ATOM 722 O O . ILE A 1 95 ? 1.293 2.875 -2.388 1.00 80.75 95 ILE A O 1
ATOM 726 N N . LEU A 1 96 ? 1.148 0.725 -1.721 1.00 78.62 96 LEU A N 1
ATOM 727 C CA . LEU A 1 96 ? 2.503 0.277 -2.057 1.00 78.62 96 LEU A CA 1
ATOM 728 C C . LEU A 1 96 ? 2.472 -1.190 -2.505 1.00 78.62 96 LEU A C 1
ATOM 730 O O . LEU A 1 96 ? 1.441 -1.851 -2.383 1.00 78.62 96 LEU A O 1
ATOM 734 N N . THR A 1 97 ? 3.608 -1.719 -2.980 1.00 78.25 97 THR A N 1
ATOM 735 C CA . THR A 1 97 ? 3.702 -3.154 -3.276 1.00 78.25 97 THR A CA 1
ATOM 736 C C . THR A 1 97 ? 3.555 -3.987 -2.005 1.00 78.25 97 THR A C 1
ATOM 738 O O . THR A 1 97 ? 3.987 -3.590 -0.913 1.00 78.25 97 THR A O 1
ATOM 741 N N . LYS A 1 98 ? 2.992 -5.188 -2.153 1.00 75.56 98 LYS A N 1
ATOM 742 C CA . LYS A 1 98 ? 2.824 -6.128 -1.044 1.00 75.56 98 LYS A CA 1
ATOM 743 C C . LYS A 1 98 ? 4.166 -6.536 -0.438 1.00 75.56 98 LYS A C 1
ATOM 745 O O . LYS A 1 98 ? 4.259 -6.669 0.778 1.00 75.56 98 LYS A O 1
ATOM 750 N N . GLU A 1 99 ? 5.209 -6.668 -1.251 1.00 76.31 99 GLU A N 1
ATOM 751 C CA . GLU A 1 99 ? 6.564 -7.020 -0.818 1.00 76.31 99 GLU A CA 1
ATOM 752 C C . GLU A 1 99 ? 7.166 -5.928 0.066 1.00 76.31 99 GLU A C 1
ATOM 754 O O . GLU A 1 99 ? 7.755 -6.235 1.099 1.00 76.31 99 GLU A O 1
ATOM 759 N N . VAL A 1 100 ? 6.984 -4.651 -0.294 1.00 78.75 100 VAL A N 1
ATOM 760 C CA . VAL A 1 100 ? 7.470 -3.520 0.512 1.00 78.75 100 VAL A CA 1
ATOM 761 C C . VAL A 1 100 ? 6.726 -3.461 1.844 1.00 78.75 100 VAL A C 1
ATOM 763 O O . VAL A 1 100 ? 7.354 -3.296 2.894 1.00 78.75 100 VAL A O 1
ATOM 766 N N . LEU A 1 101 ? 5.404 -3.656 1.822 1.00 77.31 101 LEU A N 1
ATOM 767 C CA . LEU A 1 101 ? 4.593 -3.703 3.038 1.00 77.31 101 LEU A CA 1
ATOM 768 C C . LEU A 1 101 ? 5.008 -4.882 3.934 1.00 77.31 101 LEU A C 1
ATOM 770 O O . LEU A 1 101 ? 5.322 -4.674 5.107 1.00 77.31 101 LEU A O 1
ATOM 774 N N . ALA A 1 102 ? 5.125 -6.091 3.383 1.00 76.88 102 ALA A N 1
ATO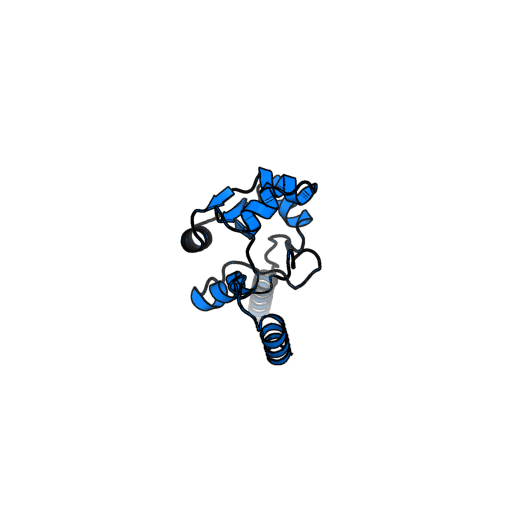M 775 C CA . ALA A 1 102 ? 5.554 -7.286 4.109 1.00 76.88 102 ALA A CA 1
ATOM 776 C C . ALA A 1 102 ? 6.977 -7.148 4.676 1.00 76.88 102 ALA A C 1
ATOM 778 O O . ALA A 1 102 ? 7.210 -7.447 5.851 1.00 76.88 102 ALA A O 1
ATOM 779 N N . TYR A 1 103 ? 7.917 -6.623 3.882 1.00 80.44 103 TYR A N 1
ATOM 780 C CA . TYR A 1 103 ? 9.270 -6.317 4.343 1.00 80.44 103 TYR A CA 1
ATOM 781 C C . TYR A 1 103 ? 9.236 -5.351 5.525 1.00 80.44 103 TYR A C 1
ATOM 783 O O . TYR A 1 103 ? 9.944 -5.556 6.509 1.00 80.44 103 TYR A O 1
ATOM 791 N N . SER A 1 104 ? 8.389 -4.321 5.480 1.00 75.50 104 SER A N 1
ATOM 792 C CA . SER A 1 104 ? 8.322 -3.356 6.573 1.00 75.50 104 SER A CA 1
ATOM 793 C C . SER A 1 104 ? 7.643 -3.867 7.842 1.00 75.50 104 SER A C 1
ATOM 795 O O . SER A 1 104 ? 8.077 -3.481 8.932 1.00 75.50 104 SER A O 1
ATOM 797 N N . LEU A 1 105 ? 6.667 -4.777 7.737 1.00 71.12 105 LEU A N 1
ATOM 798 C CA . LEU A 1 105 ? 6.139 -5.512 8.892 1.00 71.12 105 LEU A CA 1
ATOM 799 C C . LEU A 1 105 ? 7.263 -6.277 9.595 1.00 71.12 105 LEU A C 1
ATOM 801 O O . LEU A 1 105 ? 7.412 -6.178 10.815 1.00 71.12 105 LEU A O 1
ATOM 805 N N . HIS A 1 106 ? 8.088 -6.985 8.819 1.00 76.31 106 HIS A N 1
ATOM 806 C CA . HIS A 1 106 ? 9.187 -7.783 9.353 1.00 76.31 106 HIS A CA 1
ATOM 807 C C . HIS A 1 106 ? 10.328 -6.917 9.908 1.00 76.31 106 HIS A C 1
ATOM 809 O O . HIS A 1 106 ? 10.787 -7.127 11.029 1.00 76.31 106 HIS A O 1
ATOM 815 N N . ARG A 1 107 ? 10.767 -5.907 9.148 1.00 75.31 107 ARG A N 1
ATOM 816 C CA . ARG A 1 107 ? 11.943 -5.087 9.465 1.00 75.31 107 ARG A CA 1
ATOM 817 C C . ARG A 1 107 ? 11.701 -4.083 10.587 1.00 75.31 107 ARG A C 1
ATOM 819 O O . ARG A 1 107 ? 12.596 -3.860 11.397 1.00 75.31 107 ARG A O 1
ATOM 826 N N . TYR A 1 108 ? 10.532 -3.444 10.615 1.00 72.12 108 TYR A N 1
ATOM 827 C CA . TYR A 1 108 ? 10.243 -2.351 11.551 1.00 72.12 108 TYR A CA 1
ATOM 828 C C . TYR A 1 108 ? 9.311 -2.762 12.695 1.00 72.12 108 TYR A C 1
ATOM 830 O O . TYR A 1 108 ? 8.982 -1.912 13.531 1.00 72.12 108 TYR A O 1
ATOM 838 N N . GLY A 1 109 ? 8.887 -4.033 12.728 1.00 63.00 109 GLY A N 1
ATOM 839 C CA . GLY A 1 109 ? 8.049 -4.603 13.785 1.00 63.00 109 GLY A CA 1
ATOM 840 C C . GLY A 1 109 ? 6.702 -3.900 13.936 1.00 63.00 109 GLY A C 1
ATOM 841 O O . GLY A 1 109 ? 6.146 -3.857 15.034 1.00 63.00 109 GLY A O 1
ATOM 842 N N . ILE A 1 110 ? 6.197 -3.282 12.865 1.00 60.78 110 ILE A N 1
ATOM 843 C CA . ILE A 1 110 ? 4.980 -2.473 12.919 1.00 60.78 110 ILE A CA 1
ATOM 844 C C . ILE A 1 110 ? 3.789 -3.427 12.959 1.00 60.78 110 ILE A C 1
ATOM 846 O O . ILE A 1 110 ? 3.221 -3.765 11.935 1.00 60.78 110 ILE A O 1
ATOM 850 N N . ARG A 1 111 ? 3.369 -3.849 14.151 1.00 55.72 111 ARG A N 1
ATOM 851 C CA . ARG A 1 111 ? 2.149 -4.661 14.344 1.00 55.72 111 ARG A CA 1
ATOM 852 C C . ARG A 1 111 ? 0.844 -3.868 14.138 1.00 55.72 111 ARG A C 1
ATOM 854 O O . ARG A 1 111 ? -0.220 -4.335 14.516 1.00 55.72 111 ARG A O 1
ATOM 861 N N . GLY A 1 112 ? 0.937 -2.647 13.609 1.00 55.62 112 GLY A N 1
ATOM 862 C CA . GLY A 1 112 ? -0.125 -1.639 13.626 1.00 55.62 112 GLY A CA 1
ATOM 863 C C . GLY A 1 112 ? -0.895 -1.455 12.320 1.00 55.62 112 GLY A C 1
ATOM 864 O O . GLY A 1 112 ? -1.718 -0.549 12.260 1.00 55.62 112 GLY A O 1
ATOM 865 N N . TYR A 1 113 ? -0.643 -2.247 11.275 1.00 63.53 113 TYR A N 1
ATOM 866 C CA . TYR A 1 113 ? -1.453 -2.189 10.056 1.00 63.53 113 TYR A CA 1
ATOM 867 C C . TYR A 1 113 ? -1.667 -3.575 9.442 1.00 63.53 113 TYR A C 1
ATOM 869 O O . TYR A 1 113 ? -0.832 -4.471 9.556 1.00 63.53 113 TYR A O 1
ATOM 877 N N . TYR A 1 114 ? -2.826 -3.734 8.810 1.00 69.94 114 TYR A N 1
ATOM 878 C CA . TYR A 1 114 ? -3.276 -4.948 8.140 1.00 69.94 114 TYR A CA 1
ATOM 879 C C . TYR A 1 114 ? -2.954 -4.861 6.647 1.00 69.94 114 TY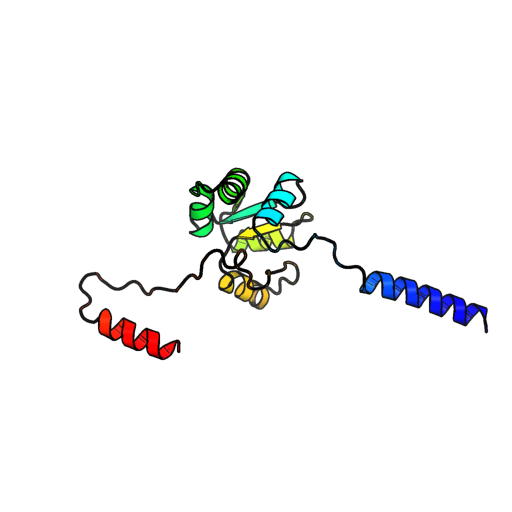R A C 1
ATOM 881 O O . TYR A 1 114 ? -3.171 -3.821 6.026 1.00 69.94 114 TYR A O 1
ATOM 889 N N . ILE A 1 115 ? -2.439 -5.951 6.076 1.00 72.62 115 ILE A N 1
ATOM 890 C CA . ILE A 1 115 ? -2.308 -6.112 4.627 1.00 72.62 115 ILE A CA 1
ATOM 891 C C . ILE A 1 115 ? -3.443 -7.045 4.192 1.00 72.62 115 ILE A C 1
ATOM 893 O O . ILE A 1 115 ? -3.482 -8.171 4.691 1.00 72.62 115 ILE A O 1
ATOM 897 N N . PRO A 1 116 ? -4.347 -6.616 3.296 1.00 66.12 116 PRO A N 1
ATOM 898 C CA . PRO A 1 116 ? -5.430 -7.469 2.831 1.00 66.12 116 PRO A CA 1
ATOM 899 C C . PRO A 1 116 ? -4.926 -8.744 2.140 1.00 66.12 116 PRO A C 1
ATOM 901 O O . PRO A 1 116 ? -3.853 -8.781 1.519 1.00 66.12 116 PRO A O 1
ATOM 904 N N . ASP A 1 117 ? -5.715 -9.811 2.279 1.00 64.94 117 ASP A N 1
ATOM 905 C CA . ASP A 1 117 ? -5.504 -11.071 1.565 1.00 64.94 117 ASP A CA 1
ATOM 906 C C . ASP A 1 117 ? -5.592 -10.852 0.056 1.00 64.94 117 ASP A C 1
ATOM 908 O O . ASP A 1 117 ? -6.224 -9.904 -0.387 1.00 64.94 117 ASP A O 1
ATOM 912 N N . ASN A 1 118 ? -4.961 -11.733 -0.726 1.00 62.47 118 ASN A N 1
ATOM 913 C CA . ASN A 1 118 ? -4.899 -11.659 -2.190 1.00 62.47 118 ASN A CA 1
ATOM 914 C C . ASN A 1 118 ? -6.294 -11.807 -2.832 1.00 62.47 118 ASN A C 1
ATOM 916 O O . ASN A 1 118 ? -6.686 -12.892 -3.256 1.00 62.47 118 ASN A O 1
ATOM 920 N N . THR A 1 119 ? -7.035 -10.710 -2.911 1.00 61.00 119 THR A N 1
ATOM 921 C CA . THR A 1 119 ? -8.257 -10.541 -3.704 1.00 61.00 119 THR A CA 1
ATOM 922 C C . THR A 1 119 ? -7.935 -9.816 -5.014 1.00 61.00 119 THR A C 1
ATOM 924 O O . THR A 1 119 ? -6.882 -9.193 -5.154 1.00 61.00 119 THR A O 1
ATOM 927 N N . VAL A 1 120 ? -8.850 -9.880 -5.986 1.00 54.56 120 VAL A N 1
ATOM 928 C CA . VAL A 1 120 ? -8.691 -9.225 -7.301 1.00 54.56 120 VAL A CA 1
ATOM 929 C C . VAL A 1 120 ? -8.416 -7.718 -7.160 1.00 54.56 120 VAL A C 1
ATOM 931 O O . VAL A 1 120 ? -7.626 -7.174 -7.921 1.00 54.56 120 VAL A O 1
ATOM 934 N N . ASP A 1 121 ? -8.981 -7.070 -6.136 1.00 52.75 121 ASP A N 1
ATOM 935 C CA . ASP A 1 121 ? -8.834 -5.626 -5.899 1.00 52.75 121 ASP A CA 1
ATOM 936 C C . ASP A 1 121 ? -7.617 -5.238 -5.042 1.00 52.75 121 ASP A C 1
ATOM 938 O O . ASP A 1 121 ? -7.160 -4.096 -5.093 1.00 52.75 121 ASP A O 1
ATOM 942 N N . SER A 1 122 ? -7.080 -6.161 -4.241 1.00 49.50 122 SER A N 1
ATOM 943 C CA . SER A 1 122 ? -5.915 -5.914 -3.372 1.00 49.50 122 SER A CA 1
ATOM 944 C C . SER A 1 122 ? -4.581 -6.210 -4.062 1.00 49.50 122 SER A C 1
ATOM 946 O O . SER A 1 122 ? -3.536 -5.742 -3.606 1.00 49.50 122 SER A O 1
ATOM 948 N N . ILE A 1 123 ? -4.605 -6.908 -5.202 1.00 53.69 123 ILE A N 1
ATOM 949 C CA . ILE A 1 123 ? -3.469 -7.028 -6.123 1.00 53.69 123 ILE A CA 1
ATOM 950 C C . ILE A 1 123 ? -3.634 -5.957 -7.205 1.00 53.69 123 ILE A C 1
ATOM 952 O O . ILE A 1 123 ? -3.976 -6.239 -8.348 1.00 53.69 123 ILE A O 1
ATOM 956 N N . PHE A 1 124 ? -3.417 -4.695 -6.832 1.00 53.94 124 PHE A N 1
ATOM 957 C CA . PHE A 1 124 ? -3.608 -3.571 -7.756 1.00 53.94 124 PHE A CA 1
ATOM 958 C C . PHE A 1 124 ? -2.647 -3.624 -8.960 1.00 53.94 124 PHE A C 1
ATOM 960 O O . PHE A 1 124 ? -2.991 -3.175 -10.048 1.00 53.94 124 PHE A O 1
ATOM 967 N N . THR A 1 125 ? -1.475 -4.244 -8.790 1.00 51.53 125 THR A N 1
ATOM 968 C CA . THR A 1 125 ? -0.589 -4.697 -9.870 1.00 51.53 125 THR A CA 1
ATOM 969 C C . THR A 1 125 ? 0.311 -5.828 -9.365 1.00 51.53 125 THR A C 1
ATOM 971 O O . THR A 1 125 ? 0.888 -5.736 -8.280 1.00 51.53 125 THR A O 1
ATOM 974 N N . LEU A 1 126 ? 0.490 -6.883 -10.166 1.00 49.88 126 LEU A N 1
ATOM 975 C CA . LEU A 1 126 ? 1.648 -7.771 -10.037 1.00 49.88 126 LEU A CA 1
ATOM 976 C C . LEU A 1 126 ? 2.858 -7.009 -10.581 1.00 49.88 126 LEU A C 1
ATOM 978 O O . LEU A 1 126 ? 3.076 -6.952 -11.790 1.00 49.88 126 LEU A O 1
ATOM 982 N N . ASN A 1 127 ? 3.618 -6.360 -9.703 1.00 44.94 127 ASN A N 1
ATOM 983 C CA . ASN A 1 127 ? 4.862 -5.732 -10.123 1.00 44.94 127 ASN A CA 1
ATOM 984 C C . ASN A 1 127 ? 5.933 -6.811 -10.284 1.00 44.94 127 ASN A C 1
ATOM 986 O O . ASN A 1 127 ? 6.414 -7.376 -9.305 1.00 44.94 127 ASN A O 1
ATOM 990 N N . TYR A 1 128 ? 6.337 -7.063 -11.525 1.00 44.88 128 TYR A N 1
ATOM 991 C CA . TYR A 1 128 ? 7.539 -7.833 -11.812 1.00 44.88 128 TYR A CA 1
ATOM 992 C C . TYR A 1 128 ? 8.754 -6.909 -11.724 1.00 44.88 128 TYR A C 1
ATOM 994 O O . TYR A 1 128 ? 8.771 -5.823 -12.306 1.00 44.88 128 TYR A O 1
ATOM 1002 N N . VAL A 1 129 ? 9.784 -7.333 -10.991 1.00 42.34 129 VAL A N 1
ATOM 1003 C CA . VAL A 1 129 ? 11.070 -6.632 -10.971 1.00 42.34 129 VAL A CA 1
ATOM 1004 C C . VAL A 1 129 ? 11.770 -6.910 -12.299 1.00 42.34 129 VAL A C 1
ATOM 1006 O O . VAL A 1 129 ? 12.271 -8.007 -12.525 1.00 42.34 129 VAL A O 1
ATOM 1009 N N . ALA A 1 130 ? 11.794 -5.922 -13.192 1.00 43.22 130 ALA A N 1
ATOM 1010 C CA . ALA A 1 130 ? 12.592 -5.979 -14.410 1.00 43.22 130 ALA A CA 1
ATOM 1011 C C . ALA A 1 130 ? 13.986 -5.399 -14.139 1.00 43.22 130 ALA A C 1
ATOM 1013 O O . ALA A 1 130 ? 14.115 -4.293 -13.613 1.00 43.22 130 ALA A O 1
ATOM 1014 N N . ILE A 1 131 ? 15.033 -6.134 -14.515 1.00 55.00 131 ILE A N 1
ATOM 1015 C CA . ILE A 1 131 ? 16.405 -5.622 -14.491 1.00 55.00 131 ILE A CA 1
ATOM 1016 C C . ILE A 1 131 ? 16.602 -4.800 -15.774 1.00 55.00 131 ILE A C 1
ATOM 1018 O O . ILE A 1 131 ? 16.487 -5.366 -16.865 1.00 55.00 131 ILE A O 1
ATOM 1022 N N . PRO A 1 132 ? 16.870 -3.482 -15.692 1.00 48.22 132 PRO A N 1
ATOM 1023 C CA . PRO A 1 132 ? 17.101 -2.678 -16.884 1.00 48.22 132 PRO A CA 1
ATOM 1024 C C . PRO A 1 132 ? 18.375 -3.159 -17.590 1.00 48.22 132 PRO A C 1
ATOM 1026 O O . PRO A 1 132 ? 19.442 -3.231 -16.984 1.00 48.22 132 PRO A O 1
ATOM 1029 N N . MET A 1 133 ? 18.259 -3.490 -18.878 1.00 60.34 133 MET A N 1
ATOM 1030 C CA . MET A 1 133 ? 19.378 -3.913 -19.724 1.00 60.34 133 MET A CA 1
ATOM 1031 C C . MET A 1 133 ? 19.680 -2.833 -20.773 1.00 60.34 133 MET A C 1
ATOM 1033 O O . MET A 1 133 ? 18.732 -2.288 -21.347 1.00 60.34 133 MET A O 1
ATOM 1037 N N . PRO A 1 134 ? 20.963 -2.546 -21.075 1.00 68.62 134 PRO A N 1
ATOM 1038 C CA . PRO A 1 134 ? 21.347 -1.630 -22.149 1.00 68.62 134 PRO A CA 1
ATOM 1039 C C . PRO A 1 134 ? 20.656 -1.957 -23.478 1.00 68.62 134 PRO A C 1
ATOM 1041 O O . PRO A 1 134 ? 20.377 -3.121 -23.781 1.00 68.62 134 PRO A O 1
ATOM 1044 N N . ASN A 1 135 ? 20.351 -0.939 -24.288 1.00 70.81 135 ASN A N 1
ATOM 1045 C CA . ASN A 1 135 ? 19.622 -1.130 -25.548 1.00 70.81 135 ASN A CA 1
ATOM 1046 C C . ASN A 1 135 ? 20.361 -2.053 -26.531 1.00 70.81 135 ASN A C 1
ATOM 1048 O O . ASN A 1 135 ? 19.716 -2.829 -27.234 1.00 70.81 135 ASN A O 1
ATOM 1052 N N . ASP A 1 136 ? 21.684 -2.030 -26.482 1.00 86.94 136 ASP A N 1
ATOM 1053 C CA . ASP A 1 136 ? 22.638 -2.801 -27.272 1.00 86.94 136 ASP A CA 1
ATOM 1054 C C . ASP A 1 136 ? 23.018 -4.161 -26.664 1.00 86.94 136 ASP A C 1
ATOM 1056 O O . ASP A 1 136 ? 23.780 -4.903 -27.279 1.00 86.94 136 ASP A O 1
ATOM 1060 N N . PHE A 1 137 ? 22.488 -4.534 -25.492 1.00 77.38 137 PHE A N 1
ATOM 1061 C CA . PHE A 1 137 ? 22.794 -5.833 -24.890 1.00 77.38 137 PHE A CA 1
ATOM 1062 C C . PHE A 1 137 ? 22.285 -6.982 -25.788 1.00 77.38 137 PHE A C 1
ATOM 1064 O O . PHE A 1 137 ? 21.070 -7.099 -25.979 1.00 77.38 137 PHE A O 1
ATOM 1071 N N . PRO A 1 138 ? 23.165 -7.844 -26.336 1.00 84.69 138 PRO A N 1
ATOM 1072 C CA . PRO A 1 138 ? 22.776 -8.799 -27.376 1.00 84.69 138 PRO A CA 1
ATOM 1073 C C . PRO A 1 138 ? 22.053 -10.038 -26.832 1.00 84.69 138 PRO A C 1
ATOM 1075 O O . PRO A 1 138 ? 21.340 -10.698 -27.579 1.00 84.69 138 PRO A O 1
ATOM 1078 N N . TYR A 1 139 ? 22.180 -10.336 -25.534 1.00 85.38 139 TYR A N 1
ATOM 1079 C CA . TYR A 1 139 ? 21.668 -11.571 -24.921 1.00 85.38 139 TYR A CA 1
ATOM 1080 C C . TYR A 1 139 ? 20.375 -11.378 -24.123 1.00 85.38 139 TYR A C 1
ATOM 1082 O O . TYR A 1 139 ? 20.099 -12.126 -23.185 1.00 85.38 139 TYR A O 1
ATOM 1090 N N . LYS A 1 140 ? 19.575 -10.352 -24.442 1.00 76.50 140 LYS A N 1
ATOM 1091 C CA . LYS A 1 140 ? 18.324 -10.058 -23.714 1.00 76.50 140 LYS A CA 1
ATOM 1092 C C . LYS A 1 140 ? 17.386 -11.262 -23.672 1.00 76.50 140 LYS A C 1
ATOM 1094 O O . LYS A 1 140 ? 16.762 -11.523 -22.647 1.00 76.50 140 LYS A O 1
ATOM 1099 N N . HIS A 1 141 ? 17.285 -11.989 -24.783 1.00 77.62 141 HIS A N 1
ATOM 1100 C CA . HIS A 1 141 ? 16.377 -13.126 -24.919 1.00 77.62 141 HIS A CA 1
ATOM 1101 C C . HIS A 1 141 ? 16.830 -14.325 -24.084 1.00 77.62 141 HIS A C 1
ATOM 1103 O O . HIS A 1 141 ? 16.036 -14.915 -23.351 1.00 77.62 141 HIS A O 1
ATOM 1109 N N . GLU A 1 142 ? 18.114 -14.664 -24.150 1.00 84.19 142 GLU A N 1
ATOM 1110 C CA . GLU A 1 142 ? 18.742 -15.751 -23.398 1.00 84.19 142 GLU A CA 1
ATOM 1111 C C . GLU A 1 142 ? 18.733 -15.456 -21.897 1.00 84.19 142 GLU A C 1
ATOM 1113 O O . GLU A 1 142 ? 18.393 -16.331 -21.099 1.00 84.19 142 GLU A O 1
ATOM 1118 N N . PHE A 1 143 ? 19.035 -14.211 -21.519 1.00 73.81 143 PHE A N 1
ATOM 1119 C CA . PHE A 1 143 ? 18.991 -13.753 -20.135 1.00 73.81 143 PHE A CA 1
ATOM 1120 C C . PHE A 1 143 ? 17.574 -13.854 -19.560 1.00 73.81 143 PHE A C 1
ATOM 1122 O O . PHE A 1 143 ? 17.387 -14.444 -18.498 1.00 73.81 143 PHE A O 1
ATOM 1129 N N . ASN A 1 144 ? 16.558 -13.384 -20.294 1.00 71.31 144 ASN A N 1
ATOM 1130 C CA . ASN A 1 144 ? 15.162 -13.511 -19.872 1.00 71.31 144 ASN A CA 1
ATOM 1131 C C . ASN A 1 144 ? 14.723 -14.981 -19.761 1.00 71.31 144 ASN A C 1
ATOM 1133 O O . ASN A 1 144 ? 14.044 -15.344 -18.802 1.00 71.31 144 ASN A O 1
ATOM 1137 N N . LYS A 1 145 ? 15.142 -15.854 -20.690 1.00 76.94 145 LYS A N 1
ATOM 1138 C CA . LYS A 1 145 ? 14.864 -17.302 -20.612 1.00 76.94 145 LYS A CA 1
ATOM 1139 C C . LYS A 1 145 ? 15.464 -17.946 -19.362 1.00 76.94 145 LYS A C 1
ATOM 1141 O O . LYS A 1 145 ? 14.809 -18.781 -18.742 1.00 76.94 145 LYS A O 1
ATOM 1146 N N . LEU A 1 146 ? 16.699 -17.594 -19.011 1.00 70.81 146 LEU A N 1
ATOM 1147 C CA . LEU A 1 146 ? 17.360 -18.095 -17.803 1.00 70.81 146 LEU A CA 1
ATOM 1148 C C . LEU A 1 146 ? 16.698 -17.550 -16.536 1.00 70.81 146 LEU A C 1
ATOM 1150 O O . LEU A 1 146 ? 16.452 -18.312 -15.608 1.00 70.81 146 LEU A O 1
ATOM 1154 N N . TYR A 1 147 ? 16.347 -16.265 -16.527 1.00 65.19 147 TYR A N 1
ATOM 1155 C CA . TYR A 1 147 ? 15.669 -15.623 -15.404 1.00 65.19 147 TYR A CA 1
ATOM 1156 C C . TYR A 1 147 ? 14.305 -16.262 -15.107 1.00 65.19 147 TYR A C 1
ATOM 1158 O O . TYR A 1 147 ? 14.013 -16.585 -13.958 1.00 65.19 147 TYR A O 1
ATOM 1166 N N . ILE A 1 148 ? 13.502 -16.537 -16.142 1.00 64.62 148 ILE A N 1
ATOM 1167 C CA . ILE A 1 148 ? 12.214 -17.234 -15.990 1.00 64.62 148 ILE A CA 1
ATOM 1168 C C . ILE A 1 148 ? 12.417 -18.635 -15.393 1.00 64.62 148 ILE A C 1
ATOM 1170 O O . ILE A 1 148 ? 11.675 -19.015 -14.494 1.00 64.62 148 ILE A O 1
ATOM 1174 N N . LYS A 1 149 ? 13.448 -19.376 -15.825 1.00 66.38 149 LYS A N 1
ATOM 1175 C CA . LYS A 1 149 ? 13.789 -20.702 -15.270 1.00 66.38 149 LYS A CA 1
ATOM 1176 C C . LYS A 1 149 ? 14.284 -20.681 -13.820 1.00 66.38 149 LYS A C 1
ATOM 1178 O O . LYS A 1 149 ? 14.369 -21.735 -13.210 1.00 66.38 149 LYS A O 1
ATOM 1183 N N . MET A 1 150 ? 14.705 -19.534 -13.291 1.00 59.59 150 MET A N 1
ATOM 1184 C CA . MET A 1 150 ? 15.103 -19.417 -11.884 1.00 59.59 150 MET A CA 1
ATOM 1185 C C . MET A 1 150 ? 13.922 -19.102 -10.963 1.00 59.59 150 MET A C 1
ATOM 1187 O O . MET A 1 150 ? 14.018 -19.315 -9.758 1.00 59.59 150 MET A O 1
ATOM 1191 N N . LEU A 1 151 ? 12.841 -18.549 -11.515 1.00 51.06 151 LEU A N 1
ATOM 1192 C CA . LEU A 1 151 ? 11.653 -18.145 -10.764 1.00 51.06 151 LEU A CA 1
ATOM 1193 C C . LEU A 1 151 ? 10.591 -19.251 -10.660 1.00 51.06 151 LEU A C 1
ATOM 1195 O O . LEU A 1 151 ? 9.733 -19.159 -9.783 1.00 51.06 151 LEU A O 1
ATOM 1199 N N . PHE A 1 152 ? 10.651 -20.263 -11.530 1.00 44.25 152 PHE A N 1
ATOM 1200 C CA . PHE A 1 152 ? 9.741 -21.412 -11.601 1.00 44.25 152 PHE A CA 1
ATOM 1201 C C . PHE A 1 152 ? 10.535 -22.713 -11.673 1.00 44.25 152 PHE A C 1
ATOM 1203 O O . PHE A 1 152 ? 10.094 -23.696 -11.039 1.00 44.25 152 PHE A O 1
#

Foldseek 3Di:
DVVVVVVVVVVVVVVCCVVPVPPPPPDCQALVSVLVCVVVVQEAEEEEVVDPLLCCLLVDPDPSSVSNNVRYDYDPDPVVVVVCLVPDPGHYHYDDDPVVVVVCCVPVVCPRDDQHDDDPRSCVDPDDDDDDDDPPPPCPPVVVVVVVVVVD